Protein AF-A0A8B8GL28-F1 (afdb_monomer)

Organism: NCBI:txid143950

Structure (mmCIF, N/CA/C/O backbone):
data_AF-A0A8B8GL28-F1
#
_entry.id   AF-A0A8B8GL28-F1
#
loop_
_atom_site.group_PDB
_atom_site.id
_atom_site.type_symbol
_atom_site.label_atom_id
_atom_site.label_alt_id
_atom_site.label_comp_id
_atom_site.label_asym_id
_atom_site.label_entity_id
_atom_site.label_seq_id
_atom_site.pdbx_PDB_ins_code
_atom_site.Cartn_x
_atom_site.Cartn_y
_atom_site.Cartn_z
_atom_site.occupancy
_atom_site.B_iso_or_equiv
_atom_site.auth_seq_id
_atom_site.auth_comp_id
_atom_site.auth_asym_id
_atom_site.auth_atom_id
_atom_site.pdbx_PDB_model_num
ATOM 1 N N . MET A 1 1 ? 6.969 -3.409 16.967 1.00 84.75 1 MET A N 1
ATOM 2 C CA . MET A 1 1 ? 6.221 -4.334 16.069 1.00 84.75 1 MET A CA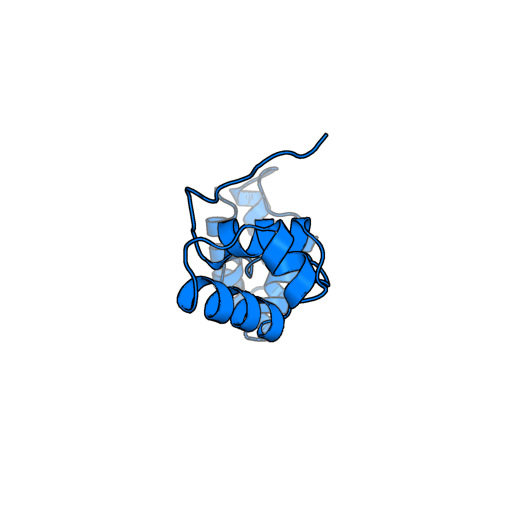 1
ATOM 3 C C . MET A 1 1 ? 6.432 -3.867 14.642 1.00 84.75 1 MET A C 1
ATOM 5 O O . MET A 1 1 ? 6.310 -2.671 14.393 1.00 84.75 1 MET A O 1
ATOM 9 N N . SER A 1 2 ? 6.770 -4.763 13.721 1.00 91.94 2 SER A N 1
ATOM 10 C CA . SER A 1 2 ? 7.001 -4.409 12.318 1.00 91.94 2 SER A CA 1
ATOM 11 C C . SER A 1 2 ? 5.740 -3.839 11.655 1.00 91.94 2 SER A C 1
ATOM 13 O O . SER A 1 2 ? 4.613 -4.101 12.083 1.00 91.94 2 SER A O 1
ATOM 15 N N . GLN A 1 3 ? 5.909 -3.079 10.568 1.00 90.81 3 GLN A N 1
ATOM 16 C CA . GLN A 1 3 ? 4.758 -2.588 9.803 1.00 90.81 3 GLN A CA 1
ATOM 17 C C . GLN A 1 3 ? 3.904 -3.733 9.248 1.00 90.81 3 GLN A C 1
ATOM 19 O O . GLN A 1 3 ? 2.685 -3.601 9.200 1.00 90.81 3 GLN A O 1
ATOM 24 N N . PHE A 1 4 ? 4.523 -4.846 8.846 1.00 92.69 4 PHE A N 1
ATOM 25 C CA . PHE A 1 4 ? 3.808 -6.010 8.327 1.00 92.69 4 PHE A CA 1
ATOM 26 C C . PHE A 1 4 ? 2.874 -6.618 9.383 1.00 92.69 4 PHE A C 1
ATOM 28 O O . PHE A 1 4 ? 1.692 -6.827 9.118 1.00 92.69 4 PHE A O 1
ATOM 35 N N . GLU A 1 5 ? 3.367 -6.811 10.607 1.00 94.19 5 GLU A N 1
ATOM 36 C CA . GLU A 1 5 ? 2.557 -7.299 11.731 1.00 94.19 5 GLU A CA 1
ATOM 37 C C . GLU A 1 5 ? 1.418 -6.329 12.077 1.00 94.19 5 GLU A C 1
ATOM 39 O O . GLU A 1 5 ? 0.280 -6.753 12.281 1.00 94.19 5 GLU A O 1
ATOM 44 N N . GLN A 1 6 ? 1.674 -5.015 12.068 1.00 95.44 6 GLN A N 1
ATOM 45 C CA . GLN A 1 6 ? 0.613 -4.027 12.284 1.00 95.44 6 GLN A CA 1
ATOM 46 C C . GLN A 1 6 ? -0.460 -4.088 11.179 1.00 95.44 6 GLN A C 1
ATOM 48 O O . GLN A 1 6 ? -1.648 -4.013 11.485 1.00 95.44 6 GLN A O 1
ATOM 53 N N . ARG A 1 7 ? -0.086 -4.296 9.906 1.00 95.81 7 ARG A N 1
ATOM 54 C CA . ARG A 1 7 ? -1.040 -4.505 8.793 1.00 95.81 7 ARG A CA 1
ATOM 55 C C . ARG A 1 7 ? -1.862 -5.782 8.971 1.00 95.81 7 ARG A C 1
ATOM 57 O O . ARG A 1 7 ? -3.071 -5.761 8.733 1.00 95.81 7 ARG A O 1
ATOM 64 N N . ALA A 1 8 ? -1.238 -6.866 9.432 1.00 95.88 8 ALA A N 1
ATOM 65 C CA . ALA A 1 8 ? -1.936 -8.106 9.763 1.00 95.88 8 ALA A CA 1
ATOM 66 C C . ALA A 1 8 ? -2.982 -7.882 10.869 1.00 95.88 8 ALA A C 1
ATOM 68 O O . ALA A 1 8 ? -4.128 -8.312 10.728 1.00 95.88 8 ALA A O 1
ATOM 69 N N . ASN A 1 9 ? -2.629 -7.121 11.910 1.00 96.56 9 ASN A N 1
ATOM 70 C CA . ASN A 1 9 ? -3.555 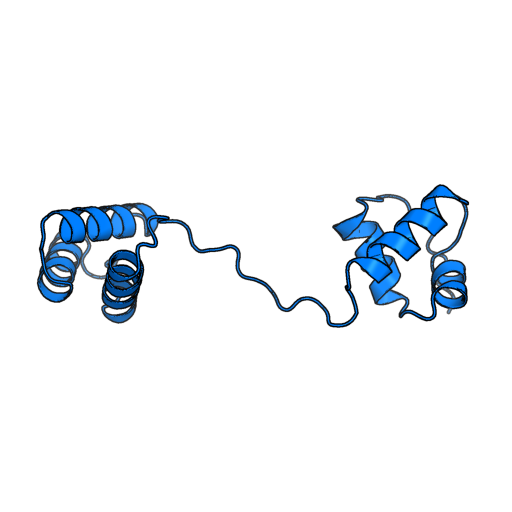-6.743 12.979 1.00 96.56 9 ASN A CA 1
ATOM 71 C C . ASN A 1 9 ? -4.717 -5.880 12.465 1.00 96.56 9 ASN A C 1
ATOM 73 O O . ASN A 1 9 ? -5.860 -6.106 12.854 1.00 96.56 9 ASN A O 1
ATOM 77 N N . ILE A 1 10 ? -4.466 -4.950 11.535 1.00 96.88 10 ILE A N 1
ATOM 78 C CA . ILE A 1 10 ? -5.537 -4.173 10.887 1.00 96.88 10 ILE A CA 1
ATOM 79 C C . ILE A 1 10 ? -6.498 -5.102 10.136 1.00 96.88 10 ILE A C 1
ATOM 81 O O . ILE A 1 10 ? -7.713 -4.982 10.305 1.00 96.88 10 ILE A O 1
ATOM 85 N N . LYS A 1 11 ? -5.980 -6.053 9.343 1.00 96.88 11 LYS A N 1
ATOM 86 C CA . LYS A 1 11 ? -6.807 -7.035 8.616 1.00 96.88 11 LYS A CA 1
ATOM 87 C C . LYS A 1 11 ? -7.635 -7.886 9.579 1.00 96.88 11 LYS A C 1
ATOM 89 O O . LYS A 1 11 ? -8.818 -8.115 9.334 1.00 96.88 11 LYS A O 1
ATOM 94 N N . PHE A 1 12 ? -7.034 -8.324 10.682 1.00 97.19 12 PHE A N 1
ATOM 95 C CA . PHE A 1 12 ? -7.721 -9.067 11.733 1.00 97.19 12 PHE A CA 1
ATOM 96 C C . PHE A 1 12 ? -8.868 -8.252 12.352 1.00 97.19 12 PHE A C 1
ATOM 98 O O . PHE A 1 12 ? -10.005 -8.721 12.376 1.00 97.19 12 PHE A O 1
ATOM 105 N N . CYS A 1 13 ? -8.617 -7.006 12.769 1.00 97.25 13 CYS A N 1
ATOM 106 C CA . CYS A 1 13 ? -9.649 -6.128 13.325 1.00 97.25 13 CYS A CA 1
ATOM 107 C C . CYS A 1 13 ? -10.769 -5.817 12.319 1.00 97.25 13 CYS A C 1
ATOM 109 O O . CYS A 1 13 ? -11.939 -5.807 12.701 1.00 97.25 13 CYS A O 1
ATOM 111 N N . PHE A 1 14 ? -10.436 -5.626 11.039 1.00 97.00 14 PHE A N 1
ATOM 112 C CA . PHE A 1 14 ? -11.425 -5.463 9.973 1.00 97.00 14 PHE A CA 1
ATOM 113 C C . PHE A 1 14 ? -12.338 -6.692 9.850 1.00 97.00 14 PHE A C 1
ATOM 115 O O . PHE A 1 14 ? -13.558 -6.540 9.812 1.00 97.00 14 PHE A O 1
ATOM 122 N N . LYS A 1 15 ? -11.773 -7.911 9.857 1.00 96.56 15 LYS A N 1
ATOM 123 C CA . LYS A 1 15 ? -12.554 -9.164 9.811 1.00 96.56 15 LYS A CA 1
ATOM 124 C C . LYS A 1 15 ? -13.407 -9.385 11.066 1.00 96.56 15 LYS A C 1
ATOM 126 O O . LYS A 1 15 ? -14.458 -10.007 10.972 1.00 96.56 15 LYS A O 1
ATOM 131 N N . LEU A 1 16 ? -12.997 -8.837 12.211 1.00 97.00 16 LEU A N 1
ATOM 132 C CA . LEU A 1 16 ? -13.809 -8.796 13.433 1.00 97.00 16 LEU A CA 1
ATOM 133 C C . LEU A 1 16 ? -14.944 -7.755 13.395 1.00 97.00 16 LEU A C 1
ATOM 135 O O . LEU A 1 16 ? -15.709 -7.667 14.351 1.00 97.00 16 LEU A O 1
ATOM 139 N N . GLY A 1 17 ? -15.049 -6.945 12.338 1.00 96.38 17 GLY A N 1
ATOM 140 C CA . GLY A 1 17 ? -16.068 -5.901 12.220 1.00 96.38 17 GLY A CA 1
ATOM 141 C C . GLY A 1 17 ? -15.760 -4.621 13.002 1.00 96.38 17 GLY A C 1
ATOM 142 O O . GLY A 1 17 ? -16.640 -3.773 13.142 1.00 96.38 17 GLY A O 1
ATOM 143 N N . LYS A 1 18 ? -14.527 -4.446 13.497 1.00 97.38 18 LYS A N 1
ATOM 144 C CA . LYS A 1 18 ? -14.109 -3.189 14.134 1.00 97.38 18 LYS A CA 1
ATOM 145 C C . LYS A 1 18 ? -13.986 -2.071 13.110 1.00 97.38 18 LYS A C 1
ATOM 147 O O . LYS A 1 18 ? -13.693 -2.294 11.937 1.00 97.38 18 LYS A O 1
ATOM 152 N N . THR A 1 19 ? -14.141 -0.841 13.572 1.00 97.75 19 THR A N 1
ATOM 153 C CA . THR A 1 19 ? -13.899 0.356 12.770 1.00 97.75 19 THR A CA 1
ATOM 154 C C . THR A 1 19 ? -12.406 0.690 12.684 1.00 97.75 19 THR A C 1
ATOM 156 O O . THR A 1 19 ? -11.584 0.271 13.509 1.00 97.75 19 THR A O 1
ATOM 159 N N . ALA A 1 20 ? -12.040 1.505 11.691 1.00 97.06 20 ALA A N 1
ATOM 160 C CA . ALA A 1 20 ? -10.674 2.009 11.543 1.00 97.06 20 ALA A CA 1
ATOM 161 C C . ALA A 1 20 ? -10.229 2.857 12.746 1.00 97.06 20 ALA A C 1
ATOM 163 O O . ALA A 1 20 ? -9.063 2.816 13.128 1.00 97.06 20 ALA A O 1
ATOM 164 N N . ALA A 1 21 ? -11.162 3.595 13.359 1.00 97.62 21 ALA A N 1
ATOM 165 C CA . ALA A 1 21 ? -10.893 4.416 14.534 1.00 97.62 21 ALA A CA 1
ATOM 166 C C . ALA A 1 21 ? -10.563 3.555 15.762 1.00 97.62 21 ALA A C 1
ATOM 168 O O . ALA A 1 21 ? -9.534 3.774 16.392 1.00 97.62 21 ALA A O 1
ATOM 169 N N . GLU A 1 22 ? -11.370 2.529 16.054 1.00 97.62 22 GLU A N 1
ATOM 170 C CA . GLU A 1 22 ? -11.092 1.598 17.160 1.00 97.62 22 GLU A CA 1
ATOM 171 C C . GLU A 1 22 ? -9.761 0.870 16.959 1.00 97.62 22 GLU A C 1
ATOM 173 O O . GLU A 1 22 ? -8.971 0.736 17.888 1.00 97.62 22 GLU A O 1
ATOM 178 N N . THR A 1 23 ? -9.488 0.436 15.726 1.00 97.75 23 THR A N 1
ATOM 179 C CA . THR A 1 23 ? -8.239 -0.258 15.390 1.00 97.75 23 THR A CA 1
ATOM 180 C C . THR A 1 23 ? -7.023 0.649 15.569 1.00 97.75 23 THR A C 1
ATOM 182 O O . THR A 1 23 ? -5.997 0.203 16.076 1.00 97.75 23 THR A O 1
ATOM 185 N N . LEU A 1 24 ? -7.133 1.929 15.195 1.00 97.44 24 LEU A N 1
ATOM 186 C CA . LEU A 1 24 ? -6.077 2.917 15.410 1.00 97.44 24 LEU A CA 1
ATOM 187 C C . LEU A 1 24 ? -5.768 3.100 16.902 1.00 97.44 24 LEU A C 1
ATOM 189 O O . LEU A 1 24 ? -4.597 3.149 17.269 1.00 97.44 24 LEU A O 1
ATOM 193 N N . GLU A 1 25 ? -6.786 3.177 17.759 1.00 97.19 25 GLU A N 1
ATOM 194 C CA . GLU A 1 25 ? -6.583 3.305 19.208 1.00 97.19 25 GLU A CA 1
ATOM 195 C C . GLU A 1 25 ? -5.966 2.036 19.818 1.00 97.19 25 GLU A C 1
ATOM 197 O O . GLU A 1 25 ? -5.053 2.128 20.643 1.00 97.19 25 GLU A O 1
ATOM 202 N N . CYS A 1 26 ? -6.368 0.846 19.353 1.00 95.88 26 CYS A N 1
ATOM 203 C CA . CYS A 1 26 ? -5.707 -0.405 19.735 1.00 95.88 26 CYS A CA 1
ATOM 204 C C . CYS A 1 26 ? -4.226 -0.414 19.326 1.00 95.88 26 CYS A C 1
ATOM 206 O O . CYS A 1 26 ? -3.369 -0.734 20.149 1.00 95.88 26 CYS A O 1
ATOM 208 N N . LEU A 1 27 ? -3.909 -0.024 18.085 1.00 96.44 27 LEU A N 1
ATOM 209 C CA . LEU A 1 27 ? -2.525 0.046 17.606 1.00 96.44 27 LEU A CA 1
ATOM 210 C C . LEU A 1 27 ? -1.694 1.047 18.409 1.00 96.44 27 LEU A C 1
ATOM 212 O O . LEU A 1 27 ? -0.587 0.716 18.813 1.00 96.44 27 LEU A O 1
ATOM 216 N N . LYS A 1 28 ? -2.220 2.239 18.707 1.00 96.31 28 LYS A N 1
ATOM 217 C CA . LYS A 1 28 ? -1.520 3.220 19.554 1.00 96.31 28 LYS A CA 1
ATOM 218 C C . LYS A 1 28 ? -1.283 2.707 20.969 1.00 96.31 28 LYS A C 1
ATOM 220 O O . LYS A 1 28 ? -0.229 2.963 21.533 1.00 96.31 28 LYS A O 1
ATOM 225 N N . THR A 1 29 ? -2.235 1.971 21.537 1.00 96.12 29 THR A N 1
ATOM 226 C CA . THR A 1 29 ? -2.092 1.407 22.887 1.00 96.12 29 THR A CA 1
ATOM 227 C C . THR A 1 29 ? -0.969 0.368 22.940 1.00 96.12 29 THR A C 1
ATOM 229 O O . THR A 1 29 ? -0.219 0.321 23.907 1.00 96.12 29 THR A O 1
ATOM 232 N N . VAL A 1 30 ? -0.832 -0.453 21.895 1.00 95.25 30 VAL A N 1
ATOM 233 C CA . VAL A 1 30 ? 0.182 -1.520 21.834 1.00 95.25 30 VAL A CA 1
ATOM 234 C C . VAL A 1 30 ? 1.545 -1.004 21.357 1.00 95.25 30 VAL A C 1
ATOM 236 O O . VAL A 1 30 ? 2.576 -1.507 21.796 1.00 95.25 30 VAL A O 1
ATOM 239 N N . ASN A 1 31 ? 1.571 -0.031 20.442 1.00 92.75 31 ASN A N 1
ATOM 240 C CA . ASN A 1 31 ? 2.781 0.389 19.728 1.00 92.75 31 ASN A CA 1
ATOM 241 C C . ASN A 1 31 ? 3.232 1.826 20.012 1.00 92.75 31 ASN A C 1
ATOM 243 O O . ASN A 1 31 ? 4.325 2.195 19.589 1.00 92.75 31 ASN A O 1
ATOM 247 N N . GLY A 1 32 ? 2.434 2.634 20.713 1.00 93.62 32 GLY A N 1
ATOM 248 C CA . GLY A 1 32 ? 2.758 4.028 21.015 1.00 93.62 32 GLY A CA 1
ATOM 249 C C . GLY A 1 32 ? 3.078 4.830 19.753 1.00 93.62 32 GLY A C 1
ATOM 250 O O . GLY A 1 32 ? 2.323 4.805 18.778 1.00 93.62 32 GLY A O 1
ATOM 251 N N . ASP A 1 33 ? 4.227 5.503 19.763 1.00 92.69 33 ASP A N 1
ATOM 252 C CA . ASP A 1 33 ? 4.711 6.325 18.648 1.00 92.69 33 ASP A CA 1
ATOM 253 C C . ASP A 1 33 ? 5.152 5.506 17.422 1.00 92.69 33 ASP A C 1
ATOM 255 O O . ASP A 1 33 ? 5.231 6.038 16.315 1.00 92.69 33 ASP A O 1
ATOM 259 N N . GLU A 1 34 ? 5.393 4.200 17.585 1.00 94.81 34 GLU A N 1
ATOM 260 C CA . GLU A 1 34 ? 5.710 3.290 16.475 1.00 94.81 34 GLU A CA 1
ATOM 261 C C . GLU A 1 34 ? 4.457 2.795 15.731 1.00 94.81 34 GLU A C 1
ATOM 263 O O . GLU A 1 34 ? 4.558 2.023 14.769 1.00 94.81 34 GLU A O 1
ATOM 268 N N . ALA A 1 35 ? 3.261 3.195 16.174 1.00 95.81 35 ALA A N 1
ATOM 269 C CA . ALA A 1 35 ? 2.014 2.820 15.527 1.00 95.81 35 ALA A CA 1
ATOM 270 C C . ALA A 1 35 ? 1.906 3.411 14.112 1.00 95.81 35 ALA A C 1
ATOM 272 O O . ALA A 1 35 ? 2.320 4.541 13.829 1.00 95.81 35 ALA A O 1
ATOM 273 N N . LEU A 1 36 ? 1.270 2.666 13.206 1.00 95.50 36 LEU A N 1
ATOM 274 C CA . LEU A 1 36 ? 0.920 3.176 11.886 1.00 95.50 36 LEU A CA 1
ATOM 275 C C . LEU A 1 36 ? 0.092 4.462 12.002 1.00 95.50 36 LEU A C 1
ATOM 277 O O . LEU A 1 36 ? -0.865 4.566 12.772 1.00 95.50 36 LEU A O 1
ATOM 281 N N . LYS A 1 37 ? 0.443 5.445 11.168 1.00 95.81 37 LYS A N 1
ATOM 282 C CA . LYS A 1 37 ? -0.270 6.723 11.100 1.00 95.81 37 LYS A CA 1
ATOM 283 C C . LYS A 1 37 ? -1.740 6.497 10.751 1.00 95.81 37 LYS A C 1
ATOM 285 O O . LYS A 1 37 ? -2.076 5.605 9.972 1.00 95.81 37 LYS A O 1
ATOM 290 N N . LYS A 1 38 ? -2.603 7.398 11.235 1.00 96.44 38 LYS A N 1
ATOM 291 C CA . LYS A 1 38 ? -4.046 7.405 10.943 1.00 96.44 38 LYS A CA 1
ATOM 292 C C . LYS A 1 38 ? -4.345 7.194 9.455 1.00 96.44 38 LYS A C 1
ATOM 294 O O . LYS A 1 38 ? -5.176 6.361 9.125 1.00 96.44 38 LYS A O 1
ATOM 299 N N . THR A 1 39 ? -3.660 7.907 8.562 1.00 96.88 39 THR A N 1
ATOM 300 C CA . THR A 1 39 ? -3.864 7.778 7.109 1.00 96.88 39 THR A CA 1
ATOM 301 C C . THR A 1 39 ? -3.635 6.350 6.616 1.00 96.88 39 THR A C 1
ATOM 303 O O . THR A 1 39 ? -4.508 5.793 5.961 1.00 96.88 39 THR A O 1
ATOM 306 N N . ALA A 1 40 ? -2.532 5.716 7.023 1.00 95.31 40 ALA A N 1
ATOM 307 C CA . ALA A 1 40 ? -2.214 4.343 6.643 1.00 95.31 40 ALA A CA 1
ATOM 308 C C . ALA A 1 40 ? -3.274 3.345 7.136 1.00 95.31 40 ALA A C 1
ATOM 310 O O . ALA A 1 40 ? -3.691 2.477 6.375 1.00 95.31 40 ALA A O 1
ATOM 311 N N . VAL A 1 41 ? -3.753 3.481 8.380 1.00 96.62 41 VAL A N 1
ATOM 312 C CA . VAL A 1 41 ? -4.808 2.602 8.918 1.00 96.62 41 VAL A CA 1
ATOM 313 C C . VAL A 1 41 ? -6.082 2.697 8.075 1.00 96.62 41 VAL A C 1
ATOM 315 O O . VAL A 1 41 ? -6.653 1.677 7.695 1.00 96.62 41 VAL A O 1
ATOM 318 N N . TYR A 1 42 ? -6.515 3.912 7.737 1.00 97.56 42 TYR A N 1
ATOM 319 C CA . TYR A 1 42 ? -7.728 4.120 6.943 1.00 97.56 42 TYR A CA 1
ATOM 320 C C . TYR A 1 42 ? -7.573 3.634 5.496 1.00 97.56 42 TYR A C 1
ATOM 322 O O . TYR A 1 42 ? -8.514 3.049 4.955 1.00 97.56 42 TYR A O 1
ATOM 330 N N . ASP A 1 43 ? -6.397 3.812 4.891 1.00 96.00 43 ASP A N 1
ATOM 331 C CA . ASP A 1 43 ? -6.106 3.295 3.552 1.00 96.00 43 ASP A CA 1
ATOM 332 C C . ASP A 1 43 ? -6.167 1.764 3.517 1.00 96.00 43 ASP A C 1
ATOM 334 O O . ASP A 1 43 ? -6.811 1.199 2.633 1.00 96.00 43 ASP A O 1
ATOM 338 N N . TRP A 1 44 ? -5.595 1.080 4.513 1.00 96.12 44 TRP A N 1
ATOM 339 C CA . TRP A 1 44 ? -5.707 -0.378 4.632 1.00 96.12 44 TRP A CA 1
ATOM 340 C C . TRP A 1 44 ? -7.158 -0.835 4.790 1.00 96.12 44 TRP A C 1
ATOM 342 O O . TRP A 1 44 ? -7.596 -1.747 4.094 1.00 96.12 44 TRP A O 1
ATOM 352 N N . PHE A 1 45 ? -7.946 -0.151 5.620 1.00 96.75 45 PHE A N 1
ATOM 353 C CA . PHE A 1 45 ? -9.382 -0.416 5.730 1.00 96.75 45 PHE A CA 1
ATOM 354 C C . PHE A 1 45 ? -10.118 -0.253 4.394 1.00 96.75 45 PHE A C 1
ATOM 356 O O . PHE A 1 45 ? -10.984 -1.063 4.065 1.00 96.75 45 PHE A O 1
ATOM 363 N N . LYS A 1 46 ? -9.784 0.776 3.608 1.00 96.38 46 LYS A N 1
ATOM 364 C CA . LYS A 1 46 ? -10.361 0.986 2.274 1.00 96.38 46 LYS A CA 1
ATOM 365 C C . LYS A 1 46 ? -9.989 -0.151 1.317 1.00 96.38 46 LYS A C 1
ATOM 367 O O . LYS A 1 46 ? -10.867 -0.649 0.619 1.00 96.38 46 LYS A O 1
ATOM 372 N N . ARG A 1 47 ? -8.728 -0.595 1.323 1.00 94.94 47 ARG A N 1
ATOM 373 C CA . ARG A 1 47 ? -8.256 -1.746 0.531 1.00 94.94 47 ARG A CA 1
ATOM 374 C C . ARG A 1 47 ? -9.029 -3.020 0.874 1.00 94.94 47 ARG A C 1
ATOM 376 O O . ARG A 1 47 ? -9.565 -3.665 -0.023 1.00 94.94 47 ARG A O 1
ATOM 383 N N . PHE A 1 48 ? -9.183 -3.329 2.163 1.00 94.69 48 PHE A N 1
ATOM 384 C CA . PHE A 1 48 ? -9.924 -4.517 2.600 1.00 94.69 48 PHE A CA 1
ATOM 385 C C . PHE A 1 48 ? -11.412 -4.454 2.238 1.00 94.69 48 PHE A C 1
ATOM 387 O O . PHE A 1 48 ? -11.977 -5.460 1.817 1.00 94.69 48 PHE A O 1
ATOM 394 N N . LYS A 1 49 ? -12.044 -3.272 2.309 1.00 95.25 49 LYS A N 1
ATOM 395 C CA . LYS A 1 49 ? -13.418 -3.074 1.807 1.00 95.25 49 LYS A CA 1
ATOM 396 C C . LYS A 1 49 ? -13.547 -3.330 0.305 1.00 95.25 49 LYS A C 1
ATOM 398 O O . LYS A 1 49 ? -14.588 -3.805 -0.132 1.00 95.25 49 LYS A O 1
ATOM 403 N N . ASN A 1 50 ? -12.498 -3.044 -0.460 1.00 95.50 50 ASN A N 1
ATOM 404 C CA . ASN A 1 50 ? -12.437 -3.296 -1.899 1.00 95.50 50 ASN A CA 1
ATOM 405 C C . ASN A 1 50 ? -12.028 -4.742 -2.243 1.00 95.50 50 ASN A C 1
ATOM 407 O O . ASN A 1 50 ? -11.808 -5.046 -3.412 1.00 95.50 50 ASN A O 1
ATOM 411 N N . GLY A 1 51 ? -11.896 -5.630 -1.250 1.00 92.56 51 GLY A N 1
ATOM 412 C CA . GLY A 1 51 ? -11.538 -7.036 -1.454 1.00 92.56 51 GLY A CA 1
ATOM 413 C C . GLY A 1 51 ? -10.041 -7.305 -1.646 1.00 92.56 51 GLY A C 1
ATOM 414 O O . GLY A 1 51 ? -9.663 -8.449 -1.886 1.00 92.56 51 GLY A O 1
ATOM 415 N N . GLN A 1 52 ? -9.169 -6.298 -1.516 1.00 91.69 52 GLN A N 1
ATOM 416 C CA . GLN A 1 52 ? -7.719 -6.508 -1.582 1.00 91.69 52 GLN A CA 1
ATOM 417 C C . GLN A 1 52 ? -7.228 -7.153 -0.284 1.00 91.69 52 GLN A C 1
ATOM 419 O O . GLN A 1 52 ? -7.211 -6.512 0.760 1.00 91.69 52 GLN A O 1
ATOM 424 N N . GLU A 1 53 ? -6.819 -8.421 -0.342 1.00 87.81 53 GLU A N 1
ATOM 425 C CA . GLU A 1 53 ? -6.427 -9.191 0.844 1.00 87.81 53 GLU A CA 1
ATOM 426 C C . GLU A 1 53 ? -4.914 -9.231 1.131 1.00 87.81 53 GLU A C 1
ATOM 428 O O . GLU A 1 53 ? -4.535 -9.645 2.234 1.00 87.81 53 GLU A O 1
ATOM 433 N N . SER A 1 54 ? -4.060 -8.836 0.182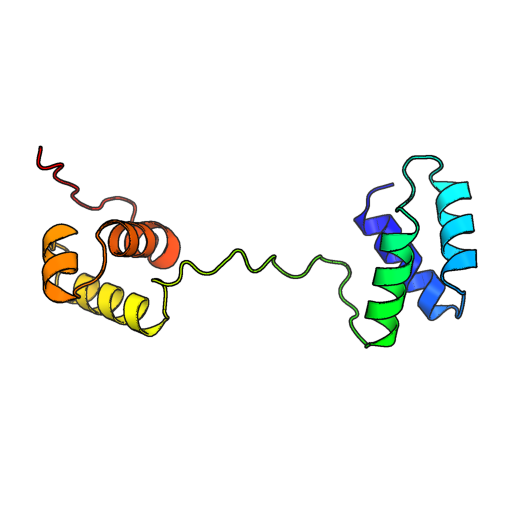 1.00 89.25 54 SER A N 1
ATOM 434 C CA . SER A 1 54 ? -2.602 -8.836 0.376 1.00 89.25 54 SER A CA 1
ATOM 435 C C . SER A 1 54 ? -2.184 -7.828 1.450 1.00 89.25 54 SER A C 1
ATOM 437 O O . SER A 1 54 ? -2.748 -6.741 1.537 1.00 89.25 54 SER A O 1
ATOM 439 N N . LEU A 1 55 ? -1.202 -8.197 2.276 1.00 88.62 55 LEU A N 1
ATOM 440 C CA . LEU A 1 55 ? -0.581 -7.317 3.281 1.00 88.62 55 LEU A CA 1
ATOM 441 C C . LEU A 1 55 ? 0.714 -6.669 2.773 1.00 88.62 55 LEU A C 1
ATOM 443 O O . LEU A 1 55 ? 1.255 -5.746 3.397 1.00 88.62 55 LEU A O 1
ATOM 447 N N . GLU A 1 56 ? 1.214 -7.174 1.652 1.00 84.88 56 GLU A N 1
ATOM 448 C CA . GLU A 1 56 ? 2.383 -6.645 0.977 1.00 84.88 56 GLU A CA 1
ATOM 449 C C . GLU A 1 56 ? 1.988 -5.389 0.208 1.00 84.88 56 GLU A C 1
ATOM 451 O O . GLU A 1 56 ? 0.847 -5.228 -0.237 1.00 84.88 56 GLU A O 1
ATOM 456 N N . ASP A 1 57 ? 2.933 -4.460 0.098 1.00 68.12 57 ASP A N 1
ATOM 457 C CA . ASP A 1 57 ? 2.758 -3.385 -0.861 1.00 68.12 57 ASP A CA 1
ATOM 458 C C . ASP A 1 57 ? 2.821 -4.012 -2.254 1.00 68.12 57 ASP A C 1
ATOM 460 O O . ASP A 1 57 ? 3.722 -4.804 -2.527 1.00 68.12 57 ASP A O 1
ATOM 464 N N . GLU A 1 58 ? 1.856 -3.679 -3.117 1.00 64.56 58 GLU A N 1
ATOM 465 C CA . GLU A 1 58 ? 1.973 -3.994 -4.540 1.00 64.56 58 GLU A CA 1
ATOM 466 C C . GLU A 1 58 ? 3.341 -3.504 -5.012 1.00 64.56 58 GLU A C 1
ATOM 468 O O . GLU A 1 58 ? 3.795 -2.435 -4.571 1.00 64.56 58 GLU A O 1
ATOM 473 N N . GLU A 1 59 ? 4.008 -4.295 -5.863 1.00 56.38 59 GLU A N 1
ATOM 474 C CA . GLU A 1 59 ? 5.255 -3.864 -6.482 1.00 56.38 59 GLU A CA 1
ATOM 475 C C . GLU A 1 59 ? 5.045 -2.438 -6.963 1.00 56.38 59 GLU A C 1
ATOM 477 O O . GLU A 1 59 ? 4.146 -2.159 -7.762 1.00 56.38 59 GLU A O 1
ATOM 482 N N . ARG A 1 60 ? 5.828 -1.505 -6.407 1.00 53.22 60 ARG A N 1
ATOM 483 C CA . ARG A 1 60 ? 5.805 -0.137 -6.895 1.00 53.22 60 ARG A CA 1
ATOM 484 C C . ARG A 1 60 ? 6.146 -0.260 -8.362 1.00 53.22 60 ARG A C 1
ATOM 486 O O . ARG A 1 60 ? 7.298 -0.538 -8.690 1.00 53.22 60 ARG A O 1
ATOM 493 N N . SER A 1 61 ? 5.161 -0.027 -9.220 1.00 53.25 61 SER A N 1
ATOM 494 C CA . SER A 1 61 ? 5.406 0.262 -10.615 1.00 53.25 61 SER A CA 1
ATOM 495 C C . SER A 1 61 ? 6.237 1.542 -10.613 1.00 53.25 61 SER A C 1
ATOM 497 O O . SER A 1 61 ? 5.714 2.659 -10.608 1.00 53.25 61 SER A O 1
ATOM 499 N N . GLY A 1 62 ? 7.559 1.397 -10.508 1.00 56.28 62 GLY A N 1
ATOM 500 C CA . GLY A 1 62 ? 8.470 2.456 -10.886 1.00 56.28 62 GLY A CA 1
ATOM 501 C C . GLY A 1 62 ? 8.071 2.878 -12.291 1.00 56.28 62 GLY A C 1
ATOM 502 O O . GLY A 1 62 ? 7.586 2.052 -13.064 1.00 56.28 62 GLY A O 1
ATOM 503 N N . ARG A 1 63 ? 8.211 4.167 -12.609 1.00 46.09 63 ARG A N 1
ATOM 504 C CA . ARG A 1 63 ? 7.901 4.677 -13.947 1.00 46.09 63 ARG A CA 1
ATOM 505 C C . ARG A 1 63 ? 8.562 3.746 -14.972 1.00 46.09 63 ARG A C 1
ATOM 507 O O . ARG A 1 63 ? 9.796 3.717 -15.003 1.00 46.09 63 ARG A O 1
ATOM 514 N N . PRO A 1 64 ? 7.796 3.007 -15.796 1.00 51.00 64 PRO A N 1
ATOM 515 C CA . PRO A 1 64 ? 8.383 2.326 -16.932 1.00 51.00 64 PRO A CA 1
ATOM 516 C C . PRO A 1 64 ? 9.074 3.423 -17.731 1.00 51.00 64 PRO A C 1
ATOM 518 O O . PRO A 1 64 ? 8.453 4.443 -18.053 1.00 51.00 64 PRO A O 1
ATOM 521 N N . SER A 1 65 ? 10.384 3.299 -17.952 1.00 48.19 65 SER A N 1
ATOM 522 C CA . SER A 1 65 ? 11.056 4.217 -18.867 1.00 48.19 65 SER A CA 1
ATOM 523 C C . SER A 1 65 ? 10.251 4.170 -20.160 1.00 48.19 65 SER A C 1
ATOM 525 O O . SER A 1 65 ? 10.043 3.089 -20.697 1.00 48.19 65 SER A O 1
ATOM 527 N N . THR A 1 66 ? 9.770 5.311 -20.651 1.00 49.88 66 THR A N 1
ATOM 528 C CA . THR A 1 66 ? 8.875 5.416 -21.823 1.00 49.88 66 THR A CA 1
ATOM 529 C C . THR A 1 66 ? 9.516 4.922 -23.130 1.00 49.88 66 THR A C 1
ATOM 531 O O . THR A 1 66 ? 8.945 5.076 -24.200 1.00 49.88 66 THR A O 1
ATOM 534 N N . SER A 1 67 ? 10.720 4.350 -23.045 1.00 51.69 67 SER A N 1
ATOM 535 C CA . SER A 1 67 ? 11.457 3.677 -24.113 1.00 51.69 67 SER A CA 1
ATOM 536 C C . SER A 1 67 ? 11.474 2.141 -23.988 1.00 51.69 67 SER A C 1
ATOM 538 O O . SER A 1 67 ? 12.030 1.474 -24.858 1.00 51.69 67 SER A O 1
ATOM 540 N N . LYS A 1 68 ? 10.881 1.572 -22.928 1.00 59.00 68 LYS A N 1
ATOM 541 C CA . LYS A 1 68 ? 10.768 0.129 -22.673 1.00 59.00 68 LYS A CA 1
ATOM 542 C C . LYS A 1 68 ? 9.338 -0.339 -22.968 1.00 59.00 68 LYS A C 1
ATOM 544 O O . LYS A 1 68 ? 8.514 -0.410 -22.065 1.00 59.00 68 LYS A O 1
ATOM 549 N N . ASN A 1 69 ? 9.055 -0.635 -24.232 1.00 71.19 69 ASN A N 1
ATOM 550 C CA . ASN A 1 69 ? 7.874 -1.412 -24.617 1.00 71.19 69 ASN A CA 1
ATOM 551 C C . ASN A 1 69 ? 8.305 -2.873 -24.812 1.00 71.19 69 ASN A C 1
ATOM 553 O O . ASN A 1 69 ? 9.426 -3.105 -25.273 1.00 71.19 69 ASN A O 1
ATOM 557 N N . ASP A 1 70 ? 7.428 -3.839 -24.524 1.00 76.38 70 ASP A N 1
ATOM 558 C CA . ASP A 1 70 ? 7.714 -5.277 -24.696 1.00 76.38 70 ASP A CA 1
ATOM 559 C C . ASP A 1 70 ? 8.181 -5.605 -26.123 1.00 76.38 70 ASP A C 1
ATOM 561 O O . ASP A 1 70 ? 9.125 -6.368 -26.319 1.00 76.38 70 ASP A O 1
ATOM 565 N N . GLU A 1 71 ? 7.612 -4.921 -27.119 1.00 81.44 71 GLU A N 1
ATOM 566 C CA . GLU A 1 71 ? 8.021 -5.013 -28.524 1.00 81.44 71 GLU A CA 1
ATOM 567 C C . GLU A 1 71 ? 9.499 -4.628 -28.734 1.00 81.44 71 GLU A C 1
ATOM 569 O O . GLU A 1 71 ? 10.229 -5.267 -29.493 1.00 81.44 71 GLU A O 1
ATOM 574 N N . THR A 1 72 ? 9.976 -3.585 -28.051 1.00 81.69 72 THR A N 1
ATOM 575 C CA . THR A 1 72 ? 11.372 -3.137 -28.137 1.00 81.69 72 THR A CA 1
ATOM 576 C C . THR A 1 72 ? 12.310 -4.146 -27.478 1.00 81.69 72 THR A C 1
ATOM 578 O O . THR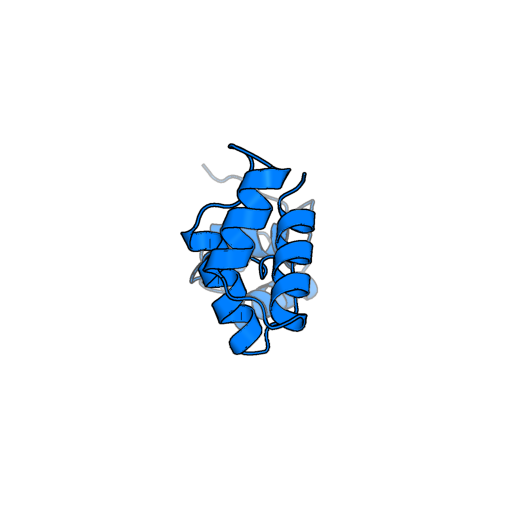 A 1 72 ? 13.385 -4.424 -28.011 1.00 81.69 72 THR A O 1
ATOM 581 N N . ILE A 1 73 ? 11.898 -4.723 -26.345 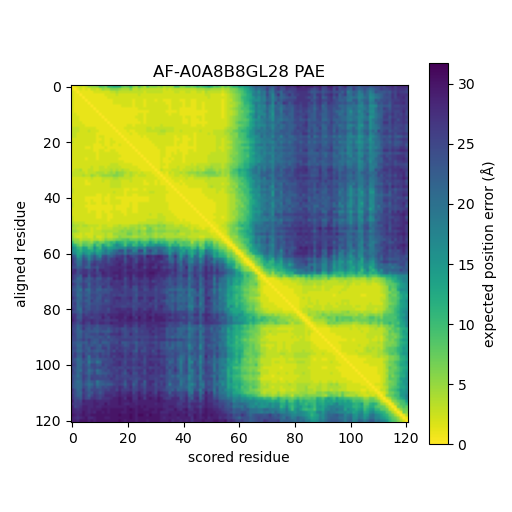1.00 85.06 73 ILE A N 1
ATOM 582 C CA . ILE A 1 73 ? 12.654 -5.773 -25.650 1.00 85.06 73 ILE A CA 1
ATOM 583 C C . ILE A 1 73 ? 12.787 -7.000 -26.556 1.00 85.06 73 ILE A C 1
ATOM 585 O O . ILE A 1 73 ? 13.882 -7.545 -26.706 1.00 85.06 73 ILE A O 1
ATOM 589 N N . GLU A 1 74 ? 11.700 -7.399 -27.215 1.00 87.69 74 GLU A N 1
ATOM 590 C CA . GLU A 1 74 ? 11.687 -8.534 -28.133 1.00 87.69 74 GLU A CA 1
ATOM 591 C C . GLU A 1 74 ? 12.578 -8.299 -29.360 1.00 87.69 74 GLU A C 1
ATOM 593 O O . GLU A 1 74 ? 13.367 -9.173 -29.725 1.00 87.69 74 GLU A O 1
ATOM 598 N N . LYS A 1 75 ? 12.557 -7.093 -29.941 1.00 87.94 75 LYS A N 1
ATOM 599 C CA . LYS A 1 75 ? 13.463 -6.719 -31.041 1.00 87.94 75 LYS A CA 1
ATOM 600 C C . LYS A 1 75 ? 14.938 -6.816 -30.642 1.00 87.94 75 LYS A C 1
ATOM 602 O O . LYS A 1 75 ? 15.725 -7.409 -31.380 1.00 87.94 75 LYS A O 1
ATOM 607 N N . VAL A 1 76 ? 15.316 -6.290 -29.471 1.00 87.69 76 VAL A N 1
ATOM 608 C CA . VAL A 1 76 ? 16.694 -6.405 -28.951 1.00 87.69 76 VAL A CA 1
ATOM 609 C C . VAL A 1 76 ? 17.058 -7.872 -28.717 1.00 87.69 76 VAL A C 1
ATOM 611 O O . VAL A 1 76 ? 18.132 -8.313 -29.123 1.00 87.69 76 VAL A O 1
ATOM 614 N N . LYS A 1 77 ? 16.156 -8.654 -28.116 1.00 87.94 77 LYS A N 1
ATOM 615 C CA . LYS A 1 77 ? 16.363 -10.082 -27.848 1.00 87.94 77 LYS A CA 1
ATOM 616 C C . LYS A 1 77 ? 16.595 -10.880 -29.131 1.00 87.94 77 LYS A C 1
ATOM 618 O O . LYS A 1 77 ? 17.546 -11.657 -29.192 1.00 87.94 77 LYS A O 1
ATOM 623 N N . ASN A 1 78 ? 15.775 -10.665 -30.157 1.00 89.25 78 ASN A N 1
ATOM 624 C CA . ASN A 1 78 ? 15.905 -11.339 -31.450 1.00 89.25 78 ASN A CA 1
ATOM 625 C C . ASN A 1 78 ? 17.221 -10.976 -32.146 1.00 89.25 78 ASN A C 1
ATOM 627 O O . ASN A 1 78 ? 17.886 -11.846 -32.712 1.00 89.25 78 ASN A O 1
ATOM 631 N N . LEU A 1 79 ? 17.634 -9.710 -32.053 1.00 88.19 79 LEU A N 1
ATOM 632 C CA . LEU A 1 79 ? 18.879 -9.234 -32.646 1.00 88.19 79 LEU A CA 1
ATOM 633 C C . LEU A 1 79 ? 20.109 -9.862 -31.965 1.00 88.19 79 LEU A C 1
ATOM 635 O O . LEU A 1 79 ? 20.989 -10.381 -32.646 1.00 88.19 79 LEU A O 1
ATOM 639 N N . VAL A 1 80 ? 20.117 -9.926 -30.628 1.00 86.69 80 VAL A N 1
ATOM 640 C CA . VAL A 1 80 ? 21.157 -10.612 -29.834 1.00 86.69 80 VAL A CA 1
ATOM 641 C C . VAL A 1 80 ? 21.222 -12.112 -30.135 1.00 86.69 80 VAL A C 1
ATOM 643 O O . VAL A 1 80 ? 22.305 -12.700 -30.161 1.00 86.69 80 VAL A O 1
ATOM 646 N N . GLN A 1 81 ? 20.069 -12.763 -30.317 1.00 84.75 81 GLN A N 1
ATOM 647 C CA . GLN A 1 81 ? 20.014 -14.191 -30.638 1.00 84.75 81 GLN A CA 1
ATOM 648 C C . GLN A 1 81 ? 20.529 -14.488 -32.047 1.00 84.75 81 GLN A C 1
ATOM 650 O O . GLN A 1 81 ? 21.174 -15.519 -32.241 1.00 84.75 81 GLN A O 1
ATOM 655 N N . SER A 1 82 ? 20.262 -13.586 -32.993 1.00 84.88 82 SER A N 1
ATOM 656 C CA . SER A 1 82 ? 20.693 -13.707 -34.387 1.00 84.88 82 SER A CA 1
ATOM 657 C C . SER A 1 82 ? 22.199 -13.495 -34.536 1.00 84.88 82 SER A C 1
ATOM 659 O O . SER A 1 82 ? 22.852 -14.256 -35.245 1.00 84.88 82 SER A O 1
ATOM 661 N N . ASP A 1 83 ? 22.767 -12.515 -33.827 1.00 78.69 83 ASP A N 1
ATOM 662 C CA . ASP A 1 83 ? 24.210 -12.284 -33.807 1.00 78.69 83 ASP A CA 1
ATOM 663 C C . ASP A 1 83 ? 24.697 -11.832 -32.420 1.00 78.69 83 ASP A C 1
ATOM 665 O O . ASP A 1 83 ? 24.496 -10.702 -31.968 1.00 78.69 83 ASP A O 1
ATOM 669 N N . ARG A 1 84 ? 25.404 -12.744 -31.743 1.00 70.44 84 ARG A N 1
ATOM 670 C CA . ARG A 1 84 ? 25.947 -12.527 -30.392 1.00 70.44 84 ARG A CA 1
ATOM 671 C C . ARG A 1 84 ? 27.166 -11.601 -30.358 1.00 70.44 84 ARG A C 1
ATOM 673 O O . ARG A 1 84 ? 27.636 -11.295 -29.263 1.00 70.44 84 ARG A O 1
ATOM 680 N N . ARG A 1 85 ? 27.730 -11.223 -31.511 1.00 74.50 85 ARG A N 1
ATOM 681 C CA . ARG A 1 85 ? 28.909 -10.347 -31.612 1.00 74.50 85 ARG A CA 1
ATOM 682 C C . ARG A 1 85 ? 28.549 -8.884 -31.871 1.00 74.50 85 ARG A C 1
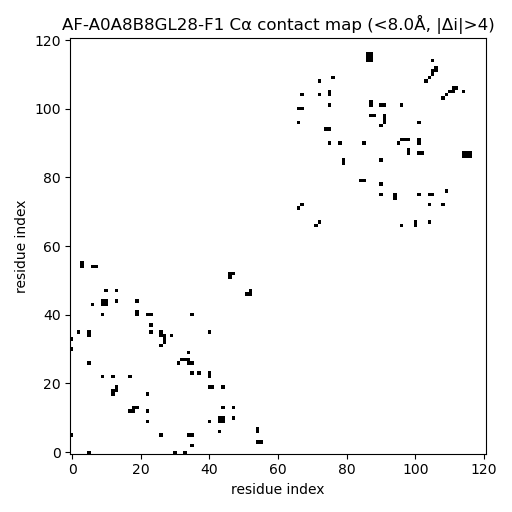ATOM 684 O O . ARG A 1 85 ? 29.458 -8.060 -31.884 1.00 74.50 85 ARG A O 1
ATOM 691 N N . LEU A 1 86 ? 27.266 -8.563 -32.043 1.00 75.19 86 LEU A N 1
ATOM 692 C CA . LEU A 1 86 ? 26.811 -7.196 -32.293 1.00 75.19 86 LEU A CA 1
ATOM 693 C C . LEU A 1 86 ? 27.146 -6.256 -31.134 1.00 75.19 86 LEU A C 1
ATOM 695 O O . LEU A 1 86 ? 26.915 -6.569 -29.960 1.00 75.19 86 LEU A O 1
ATOM 699 N N . HIS A 1 87 ? 27.647 -5.070 -31.477 1.00 82.69 87 HIS A N 1
ATOM 700 C CA . HIS A 1 87 ? 27.875 -4.008 -30.512 1.00 82.69 87 HIS A CA 1
ATOM 701 C C . HIS A 1 87 ? 26.581 -3.235 -30.245 1.00 82.69 87 HIS A C 1
ATOM 703 O O . HIS A 1 87 ? 25.671 -3.186 -31.072 1.00 82.69 87 HIS A O 1
ATOM 709 N N . ILE A 1 88 ? 26.511 -2.565 -29.090 1.00 85.56 88 ILE A N 1
ATOM 710 C CA . ILE A 1 88 ? 25.351 -1.730 -28.732 1.00 85.56 88 ILE A CA 1
ATOM 711 C C . ILE A 1 88 ? 25.093 -0.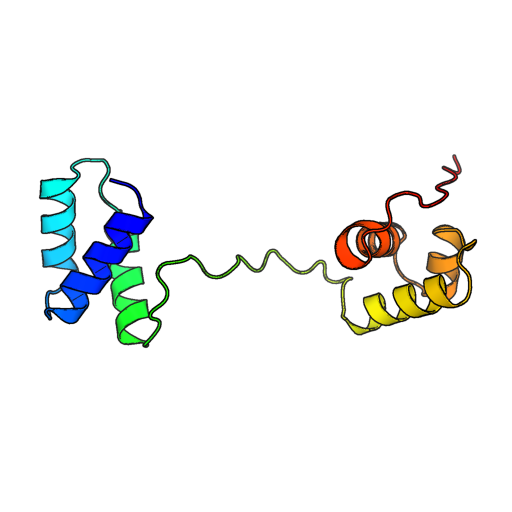669 -29.813 1.00 85.56 88 ILE A C 1
ATOM 713 O O . ILE A 1 88 ? 23.941 -0.407 -30.143 1.00 85.56 88 ILE A O 1
ATOM 717 N N . GLN A 1 89 ? 26.152 -0.107 -30.406 1.00 85.38 89 GLN A N 1
ATOM 718 C CA . GLN A 1 89 ? 26.029 0.890 -31.469 1.00 85.38 89 GLN A CA 1
ATOM 719 C C . GLN A 1 89 ? 25.339 0.333 -32.722 1.00 85.38 89 GLN A C 1
ATOM 721 O O . GLN A 1 89 ? 24.500 1.012 -33.311 1.00 85.38 89 GLN A O 1
ATOM 726 N N . ASP A 1 90 ? 25.627 -0.916 -33.091 1.00 86.75 90 ASP A N 1
ATOM 727 C CA . ASP A 1 90 ? 24.970 -1.576 -34.221 1.00 86.75 90 ASP A CA 1
ATOM 728 C C . ASP A 1 90 ? 23.480 -1.768 -33.930 1.00 86.75 90 ASP A C 1
ATOM 730 O O . ASP A 1 90 ? 22.630 -1.481 -34.769 1.00 86.75 90 ASP A O 1
ATOM 734 N N . MET A 1 91 ? 23.142 -2.169 -32.701 1.00 87.12 91 MET A N 1
ATOM 735 C CA . MET A 1 91 ? 21.752 -2.331 -32.272 1.00 87.12 91 MET A CA 1
ATOM 736 C C . MET A 1 91 ? 20.989 -1.004 -32.253 1.00 87.12 91 MET A C 1
ATOM 738 O O . MET A 1 91 ? 19.829 -0.969 -32.653 1.00 87.12 91 MET A O 1
ATOM 742 N N . VAL A 1 92 ? 21.627 0.090 -31.830 1.00 89.44 92 VAL A N 1
ATOM 743 C CA . VAL A 1 92 ? 21.051 1.444 -31.894 1.00 89.44 92 VAL A CA 1
ATOM 744 C C . VAL A 1 92 ? 20.722 1.817 -33.336 1.00 89.44 92 VAL A C 1
ATOM 746 O O . VAL A 1 92 ? 19.608 2.260 -33.610 1.00 89.44 92 VAL A O 1
ATOM 749 N N . ASN A 1 93 ? 21.656 1.584 -34.260 1.00 87.69 93 ASN A N 1
ATOM 750 C CA . ASN A 1 93 ? 21.471 1.894 -35.676 1.00 87.69 93 ASN A CA 1
ATOM 751 C C . ASN A 1 93 ? 20.358 1.049 -36.314 1.00 87.69 93 ASN A C 1
ATOM 753 O O . ASN A 1 93 ? 19.571 1.569 -37.099 1.00 87.69 93 ASN A O 1
ATOM 757 N N . VAL A 1 94 ? 20.271 -0.238 -35.965 1.00 87.12 94 VAL A N 1
ATOM 758 C CA . VAL A 1 94 ? 19.265 -1.163 -36.512 1.00 87.12 94 VAL A CA 1
ATOM 759 C C . VAL A 1 94 ? 17.872 -0.892 -35.944 1.00 87.12 94 VAL A C 1
ATOM 761 O O . VAL A 1 94 ? 16.884 -0.950 -36.672 1.00 87.12 94 VAL A O 1
ATOM 764 N N . LEU A 1 95 ? 17.774 -0.620 -34.643 1.00 85.94 95 LEU A N 1
ATOM 765 C CA . LEU A 1 95 ? 16.493 -0.528 -33.941 1.00 85.94 95 LEU A CA 1
ATOM 766 C C . LEU A 1 95 ? 15.958 0.904 -33.839 1.00 85.94 95 LEU A C 1
ATOM 768 O O . LEU A 1 95 ? 14.788 1.084 -33.508 1.00 85.94 95 LEU A O 1
ATOM 772 N N . GLY A 1 96 ? 16.793 1.917 -34.091 1.00 86.19 96 GLY A N 1
ATOM 773 C CA . GLY A 1 96 ? 16.414 3.328 -33.983 1.00 86.19 96 GLY A CA 1
ATOM 774 C C . GLY A 1 96 ? 16.065 3.763 -32.555 1.00 86.19 96 GLY A C 1
ATOM 775 O O . GLY A 1 96 ? 15.337 4.735 -32.365 1.00 86.19 96 GLY A O 1
ATOM 776 N N . ILE A 1 97 ? 16.549 3.037 -31.544 1.00 86.31 97 ILE A N 1
ATOM 777 C CA . ILE A 1 97 ? 16.307 3.322 -30.124 1.00 86.31 97 ILE A CA 1
ATOM 778 C C . ILE A 1 97 ? 17.568 3.859 -29.453 1.00 86.31 97 ILE A C 1
ATOM 780 O O . ILE A 1 97 ? 18.681 3.635 -29.921 1.00 86.31 97 ILE A O 1
ATOM 784 N N . SER A 1 98 ? 17.406 4.566 -28.333 1.00 86.62 98 SER A N 1
ATOM 785 C CA . SER A 1 98 ? 18.547 5.183 -27.653 1.00 86.62 98 SER A CA 1
ATOM 786 C C 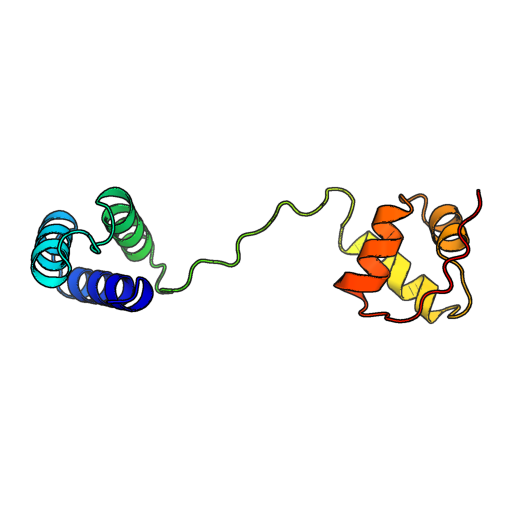. SER A 1 98 ? 19.550 4.144 -27.138 1.00 86.62 98 SER A C 1
ATOM 788 O O . SER A 1 98 ? 19.162 3.066 -26.678 1.00 86.62 98 SER A O 1
ATOM 790 N N . TYR A 1 99 ? 20.836 4.504 -27.139 1.00 87.31 99 TYR A N 1
ATOM 791 C CA . TYR A 1 99 ? 21.915 3.681 -26.580 1.00 87.31 99 TYR A CA 1
ATOM 792 C C . TYR A 1 99 ? 21.604 3.219 -25.153 1.00 87.31 99 TYR A C 1
ATOM 794 O O . TYR A 1 99 ? 21.705 2.034 -24.840 1.00 87.31 99 TYR A O 1
ATOM 802 N N . SER A 1 100 ? 21.148 4.142 -24.302 1.00 83.62 100 SER A N 1
ATOM 803 C CA . SER A 1 100 ? 20.785 3.857 -22.912 1.00 83.62 100 SER A CA 1
ATOM 804 C C . SER A 1 100 ? 19.647 2.839 -22.807 1.00 83.62 100 SER A C 1
ATOM 806 O O . SER A 1 100 ? 19.653 1.998 -21.912 1.00 83.62 100 SER A O 1
ATOM 808 N N . SER A 1 101 ? 18.678 2.879 -23.727 1.00 85.25 101 SER A N 1
ATOM 809 C CA . SER A 1 101 ? 17.592 1.895 -23.783 1.00 85.25 101 SER A CA 1
ATOM 810 C C . SER A 1 101 ? 18.126 0.504 -24.121 1.00 85.25 101 SER A C 1
ATOM 812 O O . SER A 1 101 ? 17.820 -0.437 -23.394 1.00 85.25 101 SER A O 1
ATOM 814 N N . VAL A 1 102 ? 18.974 0.371 -25.152 1.00 87.00 102 VAL A N 1
ATOM 815 C CA . VAL A 1 102 ? 19.615 -0.914 -25.497 1.00 87.00 102 VAL A CA 1
ATOM 816 C C . VAL A 1 102 ? 20.443 -1.431 -24.321 1.00 87.00 102 VAL A C 1
ATOM 818 O O . VAL A 1 102 ? 20.309 -2.587 -23.932 1.00 87.00 102 VAL A O 1
ATOM 821 N N . GLN A 1 103 ? 21.268 -0.573 -23.715 1.00 85.94 103 GLN A N 1
ATOM 822 C CA . GLN A 1 103 ? 22.140 -0.946 -22.602 1.00 85.94 103 GLN A CA 1
ATOM 823 C C . GLN A 1 103 ? 21.346 -1.463 -21.395 1.00 85.94 103 GLN A C 1
ATOM 825 O O . GLN A 1 103 ? 21.708 -2.493 -20.824 1.00 85.94 103 GLN A O 1
ATOM 830 N N . ASN A 1 104 ? 20.256 -0.782 -21.031 1.00 85.12 104 ASN A N 1
ATOM 831 C CA . ASN A 1 104 ? 19.389 -1.205 -19.933 1.00 85.12 104 ASN A CA 1
ATOM 832 C C . ASN A 1 104 ? 18.665 -2.516 -20.259 1.00 85.12 104 ASN A C 1
ATOM 834 O O . ASN A 1 104 ? 18.598 -3.382 -19.398 1.00 85.12 104 ASN A O 1
ATOM 838 N N . ILE A 1 105 ? 18.184 -2.702 -21.494 1.00 87.00 105 ILE A N 1
ATOM 839 C CA . ILE A 1 105 ? 17.527 -3.954 -21.904 1.00 87.00 105 ILE A CA 1
ATOM 840 C C . ILE A 1 105 ? 18.504 -5.132 -21.841 1.00 87.00 105 ILE A C 1
ATOM 842 O O . ILE A 1 105 ? 18.191 -6.177 -21.277 1.00 87.00 105 ILE A O 1
ATOM 846 N N . LEU A 1 106 ? 19.725 -4.969 -22.357 1.00 86.25 106 LEU A N 1
ATOM 847 C CA . LEU A 1 106 ? 20.740 -6.026 -22.308 1.00 86.25 106 LEU A CA 1
ATOM 848 C C . LEU A 1 106 ? 21.093 -6.419 -20.865 1.00 86.25 106 LEU A C 1
ATOM 850 O O . LEU A 1 106 ? 21.278 -7.602 -20.577 1.00 86.25 106 LEU A O 1
ATOM 854 N N . LYS A 1 107 ? 21.196 -5.435 -19.964 1.00 84.31 107 LYS A N 1
ATOM 855 C CA . LYS A 1 107 ? 21.617 -5.644 -18.575 1.00 84.31 107 LYS A CA 1
ATOM 856 C C . LYS A 1 107 ? 20.484 -6.138 -17.677 1.00 84.31 107 LYS A C 1
ATOM 858 O O . LYS A 1 107 ? 20.656 -7.152 -17.004 1.00 84.31 107 LYS A O 1
ATOM 863 N N . ASP A 1 108 ? 19.375 -5.411 -17.646 1.00 83.31 108 ASP A N 1
ATOM 864 C CA . ASP A 1 108 ? 18.309 -5.585 -16.659 1.00 83.31 108 ASP A CA 1
ATOM 865 C C . ASP A 1 108 ? 17.270 -6.608 -17.136 1.00 83.31 108 ASP A C 1
ATOM 867 O O . ASP A 1 108 ? 16.794 -7.409 -16.338 1.00 83.31 108 ASP A O 1
ATOM 871 N N . ASP A 1 109 ? 16.960 -6.616 -18.437 1.00 84.31 109 ASP A N 1
ATOM 872 C CA . ASP A 1 109 ? 15.889 -7.441 -19.008 1.00 84.31 109 ASP A CA 1
ATOM 873 C C . ASP A 1 109 ? 16.425 -8.775 -19.585 1.00 84.31 109 ASP A C 1
ATOM 875 O O . ASP A 1 109 ? 15.777 -9.816 -19.476 1.00 84.31 109 ASP A O 1
ATOM 879 N N . LEU A 1 110 ? 17.639 -8.784 -20.157 1.00 84.62 110 LEU A N 1
ATOM 880 C CA . LEU A 1 110 ? 18.285 -9.988 -20.717 1.00 84.62 110 LEU A CA 1
ATOM 881 C C . LEU A 1 110 ? 19.413 -10.569 -19.844 1.00 84.62 110 LEU A C 1
ATOM 883 O O . LEU A 1 110 ? 19.946 -11.635 -20.162 1.00 84.62 110 LEU A O 1
ATOM 887 N N . GLY A 1 111 ? 19.792 -9.900 -18.750 1.00 81.25 111 GLY A N 1
ATOM 888 C CA . GLY A 1 111 ? 20.767 -10.409 -17.775 1.00 81.25 111 GLY A CA 1
ATOM 889 C C . GLY A 1 111 ? 22.202 -10.572 -18.301 1.00 81.25 111 GLY A C 1
ATOM 890 O O . GLY A 1 111 ? 22.991 -11.338 -17.735 1.00 81.25 111 GLY A O 1
ATOM 891 N N . MET A 1 112 ? 22.571 -9.889 -19.390 1.00 81.88 112 MET A N 1
ATOM 892 C CA . MET A 1 112 ? 23.877 -10.046 -20.034 1.00 81.88 112 MET A CA 1
ATOM 893 C C . MET A 1 112 ? 24.972 -9.289 -19.269 1.00 81.88 112 MET A C 1
ATOM 895 O O . MET A 1 112 ? 24.970 -8.065 -19.179 1.00 81.88 112 MET A O 1
ATOM 899 N N . ARG A 1 113 ? 25.963 -10.024 -18.739 1.00 64.62 113 ARG A N 1
ATOM 900 C CA . ARG A 1 113 ? 27.057 -9.455 -17.920 1.00 64.62 113 ARG A CA 1
ATOM 901 C C . ARG A 1 113 ? 28.283 -8.981 -18.710 1.00 64.62 113 ARG A C 1
ATOM 903 O O . ARG A 1 113 ? 29.091 -8.235 -18.168 1.00 64.62 113 ARG A O 1
ATOM 910 N N . ARG A 1 114 ? 28.467 -9.430 -19.958 1.00 60.50 114 ARG A N 1
ATOM 911 C CA . ARG A 1 114 ? 29.621 -9.076 -20.809 1.00 60.50 114 ARG A CA 1
ATOM 912 C C . ARG A 1 114 ? 29.125 -8.627 -22.175 1.00 60.50 114 ARG A C 1
ATOM 914 O O . ARG A 1 114 ? 29.009 -9.434 -23.088 1.00 60.50 114 ARG A O 1
ATOM 921 N N . VAL A 1 115 ? 28.817 -7.343 -22.291 1.00 60.12 115 VAL A N 1
ATOM 922 C CA . VAL A 1 115 ? 28.580 -6.699 -23.585 1.00 60.12 115 VAL A CA 1
ATOM 923 C C . VAL A 1 115 ? 29.863 -5.965 -23.955 1.00 60.12 115 VAL A C 1
ATOM 925 O O . VAL A 1 115 ? 30.427 -5.270 -23.108 1.00 60.12 115 VAL A O 1
ATOM 928 N N . VAL A 1 116 ? 30.361 -6.142 -25.180 1.00 54.16 116 VAL A N 1
ATOM 929 C CA . VAL A 1 116 ? 31.559 -5.434 -25.651 1.00 54.16 116 VAL A CA 1
ATOM 930 C C . VAL A 1 116 ? 31.189 -3.968 -25.875 1.00 54.16 116 VAL A C 1
ATOM 932 O O . VAL A 1 116 ? 30.681 -3.590 -26.930 1.00 54.16 116 VAL A O 1
ATOM 935 N N . GLN A 1 117 ? 31.398 -3.154 -24.842 1.00 53.47 117 GLN A N 1
ATOM 936 C CA . GLN A 1 117 ? 31.257 -1.704 -24.892 1.00 53.47 117 GLN A CA 1
ATOM 937 C C . GLN A 1 117 ? 32.592 -1.125 -25.353 1.00 53.47 117 GLN A C 1
ATOM 939 O O . GLN A 1 117 ? 33.569 -1.164 -24.608 1.00 53.47 117 GLN A O 1
ATOM 944 N N . ILE A 1 118 ? 32.649 -0.603 -26.575 1.00 41.59 118 ILE A N 1
ATOM 945 C CA . ILE A 1 118 ? 33.747 0.278 -26.966 1.00 41.59 118 ILE A CA 1
ATOM 946 C C . ILE A 1 118 ? 33.228 1.697 -26.769 1.00 41.59 118 ILE A C 1
ATOM 948 O O . ILE A 1 118 ? 32.351 2.157 -27.498 1.00 41.59 118 ILE A O 1
ATOM 952 N N . ALA A 1 119 ? 33.732 2.359 -25.728 1.00 33.56 119 ALA A N 1
ATOM 953 C CA . ALA A 1 119 ? 33.563 3.792 -25.560 1.00 33.56 119 ALA A CA 1
ATOM 954 C C . ALA A 1 119 ? 34.234 4.471 -26.757 1.00 33.56 119 ALA A C 1
ATOM 956 O O . ALA A 1 119 ? 35.439 4.324 -26.957 1.00 33.56 119 ALA A O 1
ATOM 957 N N . THR A 1 120 ? 33.446 5.157 -27.578 1.00 38.97 120 THR A N 1
ATOM 958 C CA . THR A 1 120 ? 33.992 6.035 -28.613 1.00 38.97 120 THR A CA 1
ATOM 959 C C . THR A 1 120 ? 33.929 7.448 -28.042 1.00 38.97 120 THR A C 1
ATOM 961 O O . THR A 1 120 ? 32.880 7.838 -27.528 1.00 38.97 120 THR A O 1
ATOM 964 N N . PHE A 1 121 ? 35.089 8.107 -28.014 1.00 40.16 121 PHE A N 1
ATOM 965 C CA . PHE A 1 121 ? 35.335 9.438 -27.454 1.00 40.16 121 PHE A CA 1
ATOM 966 C C . PHE A 1 121 ? 34.503 10.533 -28.126 1.00 40.16 121 PHE A C 1
ATOM 968 O O . PHE A 1 121 ? 34.230 10.392 -29.340 1.00 40.16 121 PHE A O 1
#

Mean predicted aligned error: 14.08 Å

InterPro domains:
  IPR041426 Mos1 transposase, HTH domain [PF17906] (7-51)
  IPR052709 Transposase-Methyltransferase Hybrid [PTHR46060] (1-116)

Radius of gyration: 24.01 Å; Cα contacts (8 Å, |Δi|>4): 88; chains: 1; bounding box: 51×24×59 Å

Sequence (121 aa):
MSQFEQRANIKFCFKLGKTAAETLECLKTVNGDEALKKTAVYDWFKRFKNGQESLEDEERSGRPSTSKNDETIEKVKNLVQSDRRLHIQDMVNVLGISYSSVQNILKDDLGMRRVVQIATF

Foldseek 3Di:
DDLLVLLVQLLVCVVVVHDLVVSQVVQCVVPPPNGDDSVVSVVSSVCVVVVNDDSDDDPPPDPPPPQDDVVLLVLLVVVCVVPVLDALVNVCVVSVGDSVSSVCSVCPVVVPPDGPDDDDD

Secondary structure (DSSP, 8-state):
--HHHHHHHHHHHHHTT--HHHHHHHHHHHHGGGSPPHHHHHHHHHHHHTT----SPP-------TT--HHHHHHHHHHHHH-TT--HHHHHHHH---HHHHHHIIIIIS--S--------

Nearest PDB structures (foldseek):
  7s03-assembly1_A-2  TM=7.073E-01  e=1.443E-06  Homo sapiens
  5hoo-assembly1_B  TM=6.919E-01  e=5.120E-06  Drosophila mauritiana
  5hoo-assembly1_A  TM=6.857E-01  e=1.379E-05  Drosophila mauritiana
  4u7b-assembly2_G-2  TM=6.897E-01  e=1.627E-05  Drosophila mauritiana
  3hot-assembly1_A  TM=6.617E-01  e=1.117E-04  Drosophila mauritiana

pLDDT: mean 83.68, std 15.85, range [33.56, 97.75]

Solvent-accessible surface area (backbone atoms only — not comparable to full-atom values): 7506 Å² total; per-residue (Å²): 125,54,72,61,59,52,45,51,51,51,54,51,38,49,76,72,68,51,52,60,67,60,48,48,53,53,40,35,73,77,42,49,91,70,31,80,52,71,68,58,49,46,52,52,51,52,37,49,75,71,68,50,78,74,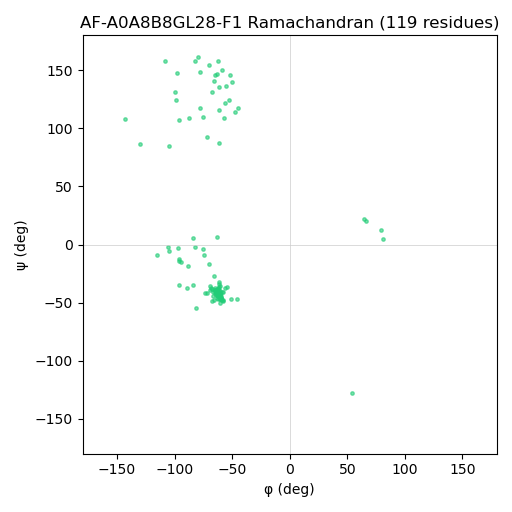77,66,78,72,79,77,79,62,81,72,57,94,76,70,46,73,70,53,53,49,52,52,51,53,49,46,71,75,41,81,83,68,37,65,68,56,50,25,69,74,68,74,46,58,61,68,52,54,54,46,40,42,42,75,74,64,63,52,88,82,70,75,77,78,86,78,132